Protein AF-A0A183HAK5-F1 (afdb_monomer)

Structure (mmCIF, N/CA/C/O backbone):
data_AF-A0A183HAK5-F1
#
_entry.id   AF-A0A183HAK5-F1
#
loop_
_atom_site.group_PDB
_atom_site.id
_atom_site.type_symbol
_atom_site.label_atom_id
_atom_site.label_alt_id
_atom_site.label_comp_id
_atom_site.label_asym_id
_atom_site.label_entity_id
_atom_site.label_seq_id
_atom_site.pdbx_PDB_ins_code
_atom_site.Cartn_x
_atom_site.Cartn_y
_atom_site.Cartn_z
_atom_site.occupancy
_atom_site.B_iso_or_equiv
_atom_site.auth_seq_id
_atom_site.auth_comp_id
_atom_site.auth_asym_id
_atom_site.auth_atom_id
_atom_site.pdbx_PDB_model_num
ATOM 1 N N . MET A 1 1 ? -38.525 10.829 -13.346 1.00 41.56 1 MET A N 1
ATOM 2 C CA . MET A 1 1 ? -37.338 10.266 -14.030 1.00 41.56 1 MET A CA 1
ATOM 3 C C . MET A 1 1 ? -36.247 9.927 -13.005 1.00 41.56 1 MET A C 1
ATOM 5 O O . MET A 1 1 ? -35.213 10.572 -12.968 1.00 41.56 1 MET A O 1
ATOM 9 N N . LYS A 1 2 ? -36.499 8.939 -12.135 1.00 48.62 2 LYS A N 1
ATOM 10 C CA . LYS A 1 2 ? -35.598 8.452 -11.069 1.00 48.62 2 LYS A CA 1
ATOM 11 C C . LYS A 1 2 ? -35.577 6.924 -11.177 1.00 48.62 2 LYS A C 1
ATOM 13 O O . LYS A 1 2 ? -36.518 6.322 -10.674 1.00 48.62 2 LYS A O 1
ATOM 18 N N . SER A 1 3 ? -34.653 6.300 -11.921 1.00 49.62 3 SER A N 1
ATOM 19 C CA . SER A 1 3 ? -34.511 4.820 -11.865 1.00 49.62 3 SER A CA 1
ATOM 20 C C . SER A 1 3 ? -33.361 4.173 -12.659 1.00 49.62 3 SER A C 1
ATOM 22 O O . SER A 1 3 ? -33.501 3.055 -13.141 1.00 49.62 3 SER A O 1
ATOM 24 N N . ALA A 1 4 ? -32.201 4.815 -12.802 1.00 49.94 4 ALA A N 1
ATOM 25 C CA . ALA A 1 4 ? -31.042 4.106 -13.378 1.00 49.94 4 ALA A CA 1
ATOM 26 C C . ALA A 1 4 ? -29.723 4.403 -12.659 1.00 49.94 4 ALA A C 1
ATOM 28 O O . ALA A 1 4 ? -28.901 3.507 -12.518 1.00 49.94 4 ALA A O 1
ATOM 29 N N . VAL A 1 5 ? -29.562 5.620 -12.132 1.00 52.47 5 VAL A N 1
ATOM 30 C CA . VAL A 1 5 ? -28.365 6.027 -11.378 1.00 52.47 5 VAL A CA 1
ATOM 31 C C . VAL A 1 5 ? -28.302 5.416 -9.967 1.00 52.47 5 VAL A C 1
ATOM 33 O O . VAL A 1 5 ? -27.209 5.223 -9.466 1.00 52.47 5 VAL A O 1
ATOM 36 N N . ASP A 1 6 ? -29.426 5.002 -9.367 1.00 54.31 6 ASP A N 1
ATOM 37 C CA . ASP A 1 6 ? -29.441 4.355 -8.034 1.00 54.31 6 ASP A CA 1
ATOM 38 C C . ASP A 1 6 ? -28.905 2.907 -8.024 1.00 54.31 6 ASP A C 1
ATOM 40 O O . ASP A 1 6 ? -28.697 2.343 -6.955 1.00 54.31 6 ASP A O 1
ATOM 44 N N . LYS A 1 7 ? -28.707 2.262 -9.186 1.00 54.00 7 LYS A N 1
ATOM 45 C CA . LYS A 1 7 ? -28.202 0.873 -9.235 1.00 54.00 7 LYS A CA 1
ATOM 46 C C . LYS A 1 7 ? -26.681 0.764 -9.171 1.00 54.00 7 LYS A C 1
ATOM 48 O O . LYS A 1 7 ? -26.176 -0.322 -8.904 1.00 54.00 7 LYS A O 1
ATOM 53 N N . ILE A 1 8 ? -25.971 1.853 -9.438 1.00 59.66 8 ILE A N 1
ATOM 54 C CA . ILE A 1 8 ? -24.526 1.926 -9.266 1.00 59.66 8 ILE A CA 1
ATOM 55 C C . ILE A 1 8 ? -24.340 2.756 -8.011 1.00 59.66 8 ILE A C 1
ATOM 57 O O . ILE A 1 8 ? -24.608 3.956 -8.032 1.00 59.66 8 ILE A O 1
ATOM 61 N N . ASP A 1 9 ? -23.942 2.117 -6.913 1.00 77.94 9 ASP A N 1
ATOM 62 C CA . ASP A 1 9 ? -23.545 2.864 -5.728 1.00 77.94 9 ASP A CA 1
ATOM 63 C C . ASP A 1 9 ? -22.347 3.731 -6.120 1.00 77.94 9 ASP A C 1
ATOM 65 O O . ASP A 1 9 ? -21.230 3.245 -6.311 1.00 77.94 9 ASP A O 1
ATOM 69 N N . LEU A 1 10 ? -22.610 5.023 -6.328 1.00 79.88 10 LEU A N 1
ATOM 70 C CA . LEU A 1 10 ? -21.609 5.972 -6.792 1.00 79.88 10 LEU A CA 1
ATOM 71 C C . LEU A 1 10 ? -20.430 6.021 -5.813 1.00 79.88 10 LEU A C 1
ATOM 73 O O . LEU A 1 10 ? -19.312 6.280 -6.237 1.00 79.88 10 LEU A O 1
ATOM 77 N N . ASN A 1 11 ? -20.653 5.739 -4.522 1.00 77.00 11 ASN A N 1
ATOM 78 C CA . ASN A 1 11 ? -19.566 5.651 -3.552 1.00 77.00 11 ASN A CA 1
ATOM 79 C C . ASN A 1 11 ? -18.668 4.451 -3.812 1.00 77.00 11 ASN A C 1
ATOM 81 O O . ASN A 1 11 ? -17.452 4.616 -3.788 1.00 77.00 11 ASN A O 1
ATOM 85 N N . GLN A 1 12 ? -19.254 3.285 -4.090 1.00 81.06 12 GLN A N 1
ATOM 86 C CA . GLN A 1 12 ? -18.482 2.087 -4.399 1.00 81.06 12 GLN A CA 1
ATOM 87 C C . GLN A 1 12 ? -17.640 2.301 -5.655 1.00 81.06 12 GLN A C 1
ATOM 89 O O . GLN A 1 12 ? -16.445 2.036 -5.639 1.00 81.06 12 GLN A O 1
ATOM 94 N N . LEU A 1 13 ? -18.230 2.880 -6.705 1.00 83.44 13 LEU A N 1
ATOM 95 C CA . LEU A 1 13 ? -17.497 3.183 -7.933 1.00 83.44 13 LEU A CA 1
ATOM 96 C C . LEU A 1 13 ? -16.339 4.160 -7.685 1.00 83.44 13 LEU A C 1
ATOM 98 O O . LEU A 1 13 ? -15.252 3.966 -8.215 1.00 83.44 13 LEU A O 1
ATOM 102 N N . LEU A 1 14 ? -16.548 5.205 -6.879 1.00 83.81 14 LEU A N 1
ATOM 103 C CA . LEU A 1 14 ? -15.474 6.142 -6.542 1.00 83.81 14 LEU A CA 1
ATOM 104 C C . LEU A 1 14 ? -14.372 5.476 -5.710 1.00 83.81 14 LEU A C 1
ATOM 106 O O . LEU A 1 14 ? -13.206 5.769 -5.940 1.00 83.81 14 LEU A O 1
ATOM 110 N N . SER A 1 15 ? -14.712 4.565 -4.798 1.00 82.25 15 SER A N 1
ATOM 111 C CA . SER A 1 15 ? -13.721 3.785 -4.047 1.00 82.25 15 SER A CA 1
ATOM 112 C C . SER A 1 15 ? -12.950 2.798 -4.928 1.00 82.25 15 SER A C 1
ATOM 114 O O . SER A 1 15 ? -11.747 2.625 -4.739 1.00 82.25 15 SER A O 1
ATOM 116 N N . ASP A 1 16 ? -13.601 2.197 -5.924 1.00 82.75 16 ASP A N 1
ATOM 117 C CA . ASP A 1 16 ? -12.932 1.335 -6.900 1.00 82.75 16 ASP A CA 1
ATOM 118 C C . ASP A 1 16 ? -11.952 2.153 -7.760 1.00 82.75 16 ASP A C 1
ATOM 120 O O . ASP A 1 16 ? -10.820 1.730 -7.986 1.00 82.75 16 ASP A O 1
ATOM 124 N N . VAL A 1 17 ? -12.339 3.356 -8.198 1.00 85.12 17 VAL A N 1
ATOM 125 C CA . VAL A 1 17 ? -11.447 4.248 -8.961 1.00 85.12 17 VAL A CA 1
ATOM 126 C C . VAL A 1 17 ? -10.304 4.777 -8.091 1.00 85.12 17 VAL A C 1
ATOM 128 O O . VAL A 1 17 ? -9.177 4.846 -8.569 1.00 85.12 17 VAL A O 1
ATOM 131 N N . GLU A 1 18 ? -10.549 5.081 -6.814 1.00 85.25 18 GLU A N 1
ATOM 132 C CA . GLU A 1 18 ? -9.511 5.472 -5.847 1.00 85.25 18 GLU A CA 1
ATOM 133 C C . GLU A 1 18 ? -8.446 4.376 -5.694 1.00 85.25 18 GLU A C 1
ATOM 135 O O . GLU A 1 18 ? -7.256 4.673 -5.612 1.00 85.25 18 GLU A O 1
ATOM 140 N N . SER A 1 19 ? -8.836 3.097 -5.762 1.00 83.94 19 SER A N 1
ATOM 141 C CA . SER A 1 19 ? -7.877 1.985 -5.702 1.00 83.94 19 SER A CA 1
ATOM 142 C C . SER A 1 19 ? -6.868 1.978 -6.861 1.00 83.94 19 SER A C 1
ATOM 144 O O . SER A 1 19 ? -5.761 1.462 -6.708 1.00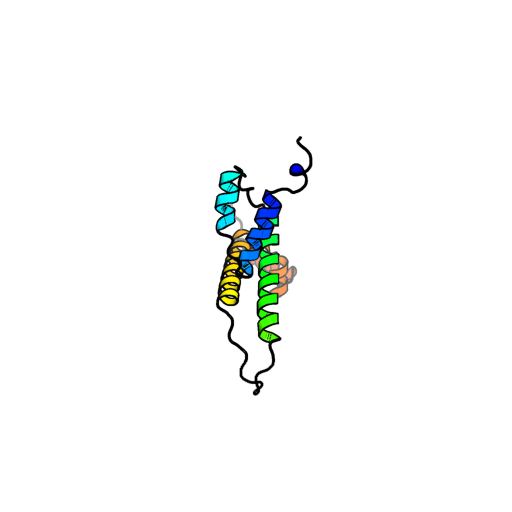 83.94 19 SER A O 1
ATOM 146 N N . LEU A 1 20 ? -7.185 2.619 -7.994 1.00 83.88 20 LEU A N 1
ATOM 147 C CA . LEU A 1 20 ? -6.264 2.755 -9.126 1.00 83.88 20 LEU A CA 1
ATOM 148 C C . LEU A 1 20 ? -5.091 3.708 -8.837 1.00 83.88 20 LEU A C 1
ATOM 150 O O . LEU A 1 20 ? -4.087 3.676 -9.553 1.00 83.88 20 LEU A O 1
ATOM 154 N N . GLU A 1 21 ? -5.148 4.505 -7.765 1.00 84.19 21 GLU A N 1
ATOM 155 C CA . GLU A 1 21 ? -3.983 5.258 -7.282 1.00 84.19 21 GLU A CA 1
ATOM 156 C C . GLU A 1 21 ? -2.805 4.320 -6.971 1.00 84.19 21 GLU A C 1
ATOM 158 O O . GLU A 1 21 ? -1.647 4.671 -7.210 1.00 84.19 21 GLU A O 1
ATOM 163 N N . ASN A 1 22 ? -3.084 3.092 -6.512 1.00 81.12 22 ASN A N 1
ATOM 164 C CA . ASN A 1 22 ? -2.058 2.098 -6.179 1.00 81.12 22 ASN A CA 1
ATOM 165 C C . ASN A 1 22 ? -1.158 1.762 -7.374 1.00 81.12 22 ASN A C 1
ATOM 167 O O . ASN A 1 22 ? 0.038 1.523 -7.206 1.00 81.12 22 ASN A O 1
ATOM 171 N N . ILE A 1 23 ? -1.721 1.779 -8.583 1.00 78.25 23 ILE A N 1
ATOM 172 C CA . ILE A 1 23 ? -1.006 1.507 -9.835 1.00 78.25 23 ILE A CA 1
ATOM 173 C C . ILE A 1 23 ? -0.508 2.790 -10.523 1.00 78.25 23 ILE A C 1
ATOM 175 O O . ILE A 1 23 ? 0.021 2.730 -11.631 1.00 78.25 23 ILE A O 1
ATOM 179 N N . GLY A 1 24 ? -0.635 3.945 -9.858 1.00 72.75 24 GLY A N 1
ATOM 180 C CA . GLY A 1 24 ? -0.117 5.234 -10.317 1.00 72.75 24 GLY A CA 1
ATOM 181 C C . GLY A 1 24 ? -1.083 6.064 -11.164 1.00 72.75 24 GLY A C 1
ATOM 182 O O . GLY A 1 24 ? -0.632 6.979 -11.852 1.00 72.75 24 GLY A O 1
ATOM 183 N N . VAL A 1 25 ? -2.387 5.769 -11.140 1.00 82.56 25 VAL A N 1
ATOM 184 C CA . VAL A 1 25 ? -3.405 6.621 -11.777 1.00 82.56 25 VAL A CA 1
ATOM 185 C C . VAL A 1 25 ? -3.695 7.826 -10.880 1.00 82.56 25 VAL A C 1
ATOM 187 O O . VAL A 1 25 ? -3.894 7.676 -9.679 1.00 82.56 25 VAL A O 1
ATOM 190 N N . ASP A 1 26 ? -3.726 9.029 -11.453 1.00 83.25 26 ASP A N 1
ATOM 191 C CA . ASP A 1 26 ? -4.120 10.235 -10.718 1.00 83.25 26 ASP A CA 1
ATOM 192 C C . ASP A 1 26 ? -5.629 10.219 -10.425 1.00 83.25 26 ASP A C 1
ATOM 194 O O . ASP A 1 26 ? -6.457 10.220 -11.339 1.00 83.25 26 ASP A O 1
ATOM 198 N N . VAL A 1 27 ? -5.975 10.205 -9.139 1.00 84.94 27 VAL A N 1
ATOM 199 C CA . VAL A 1 27 ? -7.355 10.163 -8.633 1.00 84.94 27 VAL A CA 1
ATOM 200 C C . VAL A 1 27 ? -7.760 11.451 -7.912 1.00 84.94 27 VAL A C 1
ATOM 202 O O . VAL A 1 27 ? -8.835 11.508 -7.320 1.00 84.94 27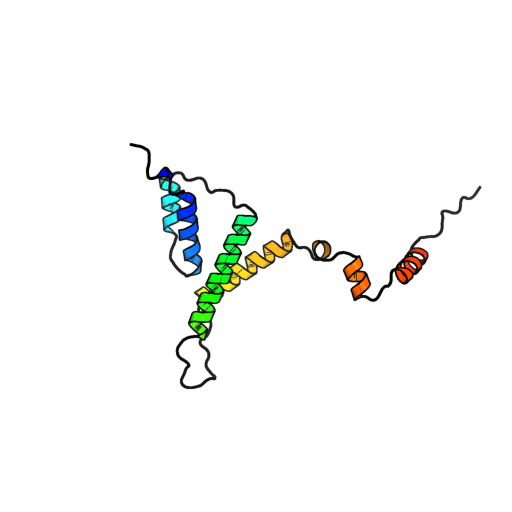 VAL A O 1
ATOM 205 N N . SER A 1 28 ? -6.951 12.514 -7.987 1.00 84.31 28 SER A N 1
ATOM 206 C CA . SER A 1 28 ? -7.207 13.793 -7.300 1.00 84.31 28 SER A CA 1
ATOM 207 C C . SER A 1 28 ? -8.567 14.422 -7.640 1.00 84.31 28 SER A C 1
ATOM 209 O O . SER A 1 28 ? -9.162 15.119 -6.820 1.00 84.31 28 SER A O 1
ATOM 211 N N . PHE A 1 29 ? -9.119 14.117 -8.818 1.00 86.94 29 PHE A N 1
ATOM 212 C CA . PHE A 1 29 ? -10.443 14.575 -9.243 1.00 86.94 29 PHE A CA 1
ATOM 213 C C . PHE A 1 29 ? -11.607 13.964 -8.438 1.00 86.94 29 PHE A C 1
ATOM 215 O O . PHE A 1 29 ? -12.705 14.526 -8.428 1.00 86.94 29 PHE A O 1
ATOM 222 N N . ILE A 1 30 ? -11.404 12.819 -7.772 1.00 85.25 30 ILE A N 1
ATOM 223 C CA . ILE A 1 30 ? -12.451 12.126 -7.002 1.00 85.25 30 ILE A CA 1
ATOM 224 C C . ILE A 1 30 ? -12.938 12.996 -5.842 1.00 85.25 30 ILE A C 1
ATOM 226 O O . ILE A 1 30 ? -14.137 13.010 -5.552 1.00 85.25 30 ILE A O 1
ATOM 230 N N . ASP A 1 31 ? -12.048 13.778 -5.232 1.00 83.94 31 ASP A N 1
ATOM 231 C CA . ASP A 1 31 ? -12.394 14.700 -4.150 1.00 83.94 31 ASP A CA 1
ATOM 232 C C . ASP A 1 31 ? -13.393 15.765 -4.604 1.00 83.94 31 ASP A C 1
ATOM 234 O O . ASP A 1 31 ? -14.344 16.098 -3.888 1.00 83.94 31 ASP A O 1
ATOM 238 N N . ASP A 1 32 ? -13.218 16.280 -5.819 1.00 85.94 32 ASP A N 1
ATOM 239 C CA . ASP A 1 32 ? -14.113 17.279 -6.391 1.00 85.94 32 ASP A CA 1
ATOM 240 C C . ASP A 1 32 ? -15.454 16.659 -6.787 1.00 85.94 32 ASP A C 1
ATOM 242 O O . ASP A 1 32 ? -16.508 17.235 -6.506 1.00 85.94 32 ASP A O 1
ATOM 246 N N . VAL A 1 33 ? -15.446 15.440 -7.335 1.00 83.56 33 VAL A N 1
ATOM 247 C CA . VAL A 1 33 ? -16.676 14.684 -7.614 1.00 83.56 33 VAL A CA 1
ATOM 248 C C . VAL A 1 33 ? -17.448 14.418 -6.317 1.00 83.56 33 VAL A C 1
ATOM 250 O O . VAL A 1 33 ? -18.653 14.675 -6.249 1.00 83.56 33 VAL A O 1
ATOM 253 N N . ARG A 1 34 ? -16.773 13.999 -5.242 1.00 83.06 34 ARG A N 1
ATOM 254 C CA . ARG A 1 34 ? -17.401 13.748 -3.936 1.00 83.06 34 ARG A CA 1
ATOM 255 C C . ARG A 1 34 ? -18.051 15.015 -3.364 1.00 83.06 34 ARG A C 1
ATOM 257 O O . ARG A 1 34 ? -19.172 14.944 -2.850 1.00 83.06 34 ARG A O 1
ATOM 264 N N . LYS A 1 35 ? -17.403 16.179 -3.516 1.00 84.50 35 LYS A N 1
ATOM 265 C CA . LYS A 1 35 ? -17.946 17.493 -3.114 1.00 84.50 35 LYS A CA 1
ATOM 266 C C . LYS A 1 35 ? -19.161 17.906 -3.945 1.00 84.50 35 LYS A C 1
ATOM 268 O O . LYS A 1 35 ? -20.164 18.326 -3.369 1.00 84.50 35 LYS A O 1
ATOM 273 N N . ILE A 1 36 ? -19.096 17.769 -5.272 1.00 84.44 36 ILE A N 1
ATOM 274 C CA . ILE A 1 36 ? -20.188 18.14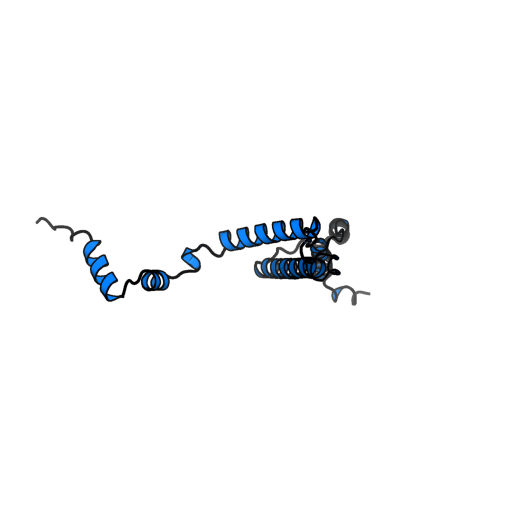3 -6.189 1.00 84.44 36 ILE A CA 1
ATOM 275 C C . ILE A 1 36 ? -21.453 17.328 -5.887 1.00 84.44 36 ILE A C 1
ATOM 277 O O . ILE A 1 36 ? -22.550 17.887 -5.829 1.00 84.44 36 ILE A O 1
ATOM 281 N N . TYR A 1 37 ? -21.302 16.026 -5.634 1.00 78.88 37 TYR A N 1
ATOM 282 C CA . TYR A 1 37 ? -22.422 15.115 -5.380 1.00 78.88 37 TYR A CA 1
ATOM 283 C C . TYR A 1 37 ? -22.813 14.985 -3.896 1.00 78.88 37 TYR A C 1
ATOM 285 O O . TYR A 1 37 ? -23.733 14.233 -3.579 1.00 78.88 37 TYR A O 1
ATOM 293 N N . LYS A 1 38 ? -22.167 15.733 -2.984 1.00 77.94 38 LYS A N 1
ATOM 294 C CA . LYS A 1 38 ? -22.397 15.688 -1.522 1.00 77.94 38 LYS A CA 1
ATOM 295 C C . LYS A 1 38 ? -22.387 14.264 -0.950 1.00 77.94 38 LYS A C 1
ATOM 297 O O . LYS A 1 38 ? -23.191 13.923 -0.081 1.00 77.94 38 LYS A O 1
ATOM 302 N N . LEU A 1 39 ? -21.487 13.427 -1.452 1.00 73.75 39 LEU A N 1
ATOM 303 C CA . LEU A 1 39 ? -21.379 12.042 -1.016 1.00 73.75 39 LEU A CA 1
ATOM 304 C C . LEU A 1 39 ? -20.631 11.994 0.320 1.00 73.75 39 LEU A C 1
ATOM 306 O O . LEU A 1 39 ? -19.481 12.421 0.415 1.00 73.75 39 L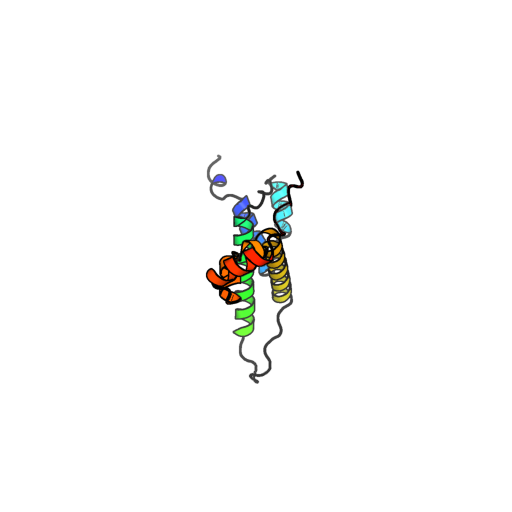EU A O 1
ATOM 310 N N . GLN A 1 40 ? -21.296 11.490 1.360 1.00 63.09 40 GLN A N 1
ATOM 311 C CA . GLN A 1 40 ? -20.680 11.256 2.667 1.00 63.09 40 GLN A CA 1
ATOM 312 C C . GLN A 1 40 ? -19.567 10.212 2.519 1.00 63.09 40 GLN A C 1
ATOM 314 O O . GLN A 1 40 ? -19.757 9.186 1.866 1.00 63.09 40 GLN A O 1
ATOM 319 N N . THR A 1 41 ? -18.402 10.465 3.113 1.00 61.38 41 THR A N 1
ATOM 320 C CA . THR A 1 41 ? -17.351 9.452 3.251 1.00 61.38 41 THR A CA 1
ATOM 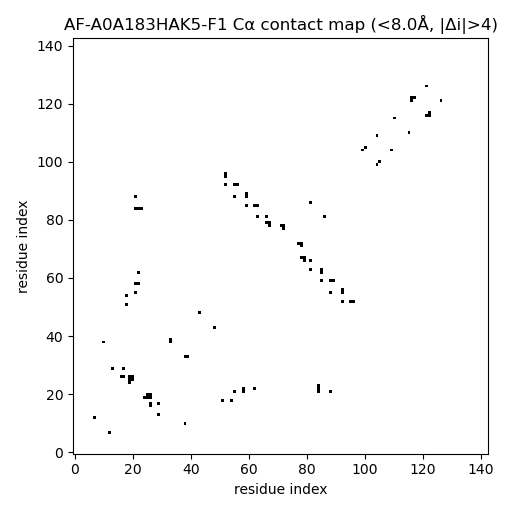321 C C . THR A 1 41 ? -17.873 8.354 4.167 1.00 61.38 41 THR A C 1
ATOM 323 O O . THR A 1 41 ? -18.082 8.592 5.359 1.00 61.38 41 THR A O 1
ATOM 326 N N . VAL A 1 42 ? -18.138 7.175 3.605 1.00 63.34 42 VAL A N 1
ATOM 327 C CA . VAL A 1 42 ? -18.555 6.004 4.380 1.00 63.34 42 VAL A CA 1
ATOM 328 C C . VAL A 1 42 ? -17.418 5.659 5.347 1.00 63.34 42 VAL A C 1
ATOM 330 O O . VAL A 1 42 ? -16.279 5.531 4.893 1.00 63.34 42 VAL A O 1
ATOM 333 N N . PRO A 1 43 ? -17.675 5.565 6.665 1.00 62.62 43 PRO A N 1
ATOM 334 C CA . PRO A 1 43 ? -16.650 5.150 7.610 1.00 62.62 43 PRO A CA 1
ATOM 335 C C . PRO A 1 43 ? -16.188 3.738 7.244 1.00 62.62 43 PRO A C 1
ATOM 337 O O . PRO A 1 43 ? -17.005 2.821 7.169 1.00 62.62 43 PRO A O 1
ATOM 340 N N . GLU A 1 44 ? -14.890 3.581 6.990 1.00 68.25 44 GLU A N 1
ATOM 341 C CA . GLU A 1 44 ? -14.303 2.292 6.626 1.00 68.25 44 GLU A CA 1
ATOM 342 C C . GLU A 1 44 ? -14.489 1.296 7.771 1.00 68.25 44 GLU A C 1
ATOM 344 O O . GLU A 1 44 ? -14.073 1.541 8.908 1.00 68.25 44 GLU A O 1
ATOM 349 N N . THR A 1 45 ? -15.111 0.156 7.481 1.00 81.50 45 THR A N 1
ATOM 350 C CA . THR A 1 45 ? -15.137 -0.949 8.435 1.00 81.50 45 THR A CA 1
ATOM 351 C C . THR A 1 45 ? -13.769 -1.636 8.471 1.00 81.50 45 THR A C 1
ATOM 353 O O . THR A 1 45 ? -12.966 -1.526 7.545 1.00 81.50 45 THR A O 1
ATOM 356 N N . CYS A 1 46 ? -13.490 -2.402 9.531 1.00 80.19 46 CYS A N 1
ATOM 357 C CA . CYS A 1 46 ? -12.261 -3.205 9.605 1.00 80.19 46 CYS A CA 1
ATOM 358 C C . CYS A 1 46 ? -12.115 -4.139 8.386 1.00 80.19 46 CYS A C 1
ATOM 360 O O . CYS A 1 46 ? -11.023 -4.278 7.837 1.00 80.19 46 CYS A O 1
ATOM 362 N N . GLN A 1 47 ? -13.227 -4.714 7.912 1.00 83.31 47 GLN A N 1
ATOM 363 C CA . GLN A 1 47 ? -13.234 -5.568 6.727 1.00 83.31 47 GLN A CA 1
ATOM 364 C C . GLN A 1 47 ? -12.879 -4.793 5.452 1.00 83.31 47 GLN A C 1
ATOM 366 O O . GLN A 1 47 ? -12.139 -5.313 4.620 1.00 83.31 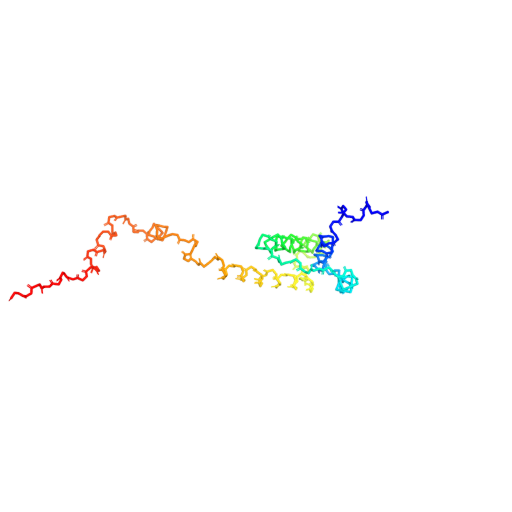47 GLN A O 1
ATOM 371 N N . ASP A 1 48 ? -13.342 -3.551 5.311 1.00 81.94 48 ASP A N 1
ATOM 372 C CA . ASP A 1 48 ? -13.006 -2.709 4.158 1.00 81.94 48 ASP A CA 1
ATOM 373 C C . ASP A 1 48 ? -11.517 -2.378 4.140 1.00 81.94 48 ASP A C 1
ATOM 375 O O . ASP A 1 48 ? -10.866 -2.488 3.102 1.00 81.94 48 ASP A O 1
ATOM 379 N N . THR A 1 49 ? -10.943 -2.068 5.302 1.00 83.38 49 THR A N 1
ATOM 380 C CA . THR A 1 49 ? -9.501 -1.842 5.443 1.00 83.38 49 THR A CA 1
ATOM 381 C C . THR A 1 49 ? -8.697 -3.091 5.079 1.00 83.38 49 THR A C 1
ATOM 383 O O . THR A 1 49 ? -7.684 -2.988 4.387 1.00 83.38 49 THR A O 1
ATOM 386 N N . LEU A 1 50 ? -9.139 -4.282 5.501 1.00 86.38 50 LEU A N 1
ATOM 387 C CA . LEU A 1 50 ? -8.499 -5.548 5.125 1.00 86.38 50 LEU A CA 1
ATOM 388 C C . LEU A 1 50 ? -8.598 -5.813 3.618 1.00 86.38 50 LEU A C 1
ATOM 390 O O . LEU A 1 50 ? -7.597 -6.175 3.000 1.00 86.38 50 LEU A O 1
ATOM 394 N N . ASN A 1 51 ? -9.766 -5.580 3.017 1.00 87.69 51 ASN A N 1
ATOM 395 C CA . ASN A 1 51 ? -9.972 -5.725 1.577 1.00 87.69 51 ASN A CA 1
ATOM 396 C C . ASN A 1 51 ? -9.060 -4.769 0.794 1.00 87.69 51 ASN A C 1
ATOM 398 O O . ASN A 1 51 ? -8.374 -5.203 -0.131 1.00 87.69 51 ASN A O 1
ATOM 402 N N . LYS A 1 52 ? -8.971 -3.497 1.209 1.00 86.00 52 LYS A N 1
ATOM 403 C CA . LYS A 1 52 ? -8.059 -2.506 0.617 1.00 86.00 52 LYS A CA 1
ATOM 404 C C . LYS A 1 52 ? -6.599 -2.945 0.723 1.00 86.00 52 LYS A C 1
ATOM 406 O O . LYS A 1 52 ? -5.871 -2.868 -0.264 1.00 86.00 52 LYS A O 1
ATOM 411 N N . THR A 1 53 ? -6.170 -3.462 1.876 1.00 87.81 53 THR A N 1
ATOM 412 C CA . THR A 1 53 ? -4.815 -4.021 2.029 1.00 87.81 53 THR A CA 1
ATOM 413 C C . THR A 1 53 ? -4.584 -5.226 1.116 1.00 87.81 53 THR A C 1
ATOM 415 O O . THR A 1 53 ? -3.522 -5.321 0.505 1.00 87.81 53 THR A O 1
ATOM 418 N N . GLY A 1 54 ? -5.573 -6.107 0.947 1.00 89.31 54 GLY A N 1
ATOM 419 C CA . GLY A 1 54 ? -5.493 -7.236 0.016 1.00 89.31 54 GLY A CA 1
ATOM 420 C C . GLY A 1 54 ? -5.335 -6.809 -1.449 1.00 89.31 54 GLY A C 1
ATOM 421 O O . GLY A 1 54 ? -4.527 -7.390 -2.179 1.00 89.31 54 GLY A O 1
ATOM 422 N N . VAL A 1 55 ? -6.050 -5.757 -1.862 1.00 89.69 55 VAL A N 1
ATOM 423 C CA . VAL A 1 55 ? -5.904 -5.150 -3.196 1.00 89.69 55 VAL A CA 1
ATOM 424 C C . VAL A 1 55 ? -4.506 -4.552 -3.361 1.00 89.69 55 VAL A C 1
ATOM 426 O O . VAL A 1 55 ? -3.806 -4.926 -4.295 1.00 89.69 55 VAL A O 1
ATOM 429 N N . MET A 1 56 ? -4.031 -3.748 -2.401 1.00 88.81 56 MET A N 1
ATOM 430 C CA . MET A 1 56 ? -2.679 -3.170 -2.447 1.00 88.81 56 MET A CA 1
ATOM 431 C C . MET A 1 56 ? -1.572 -4.237 -2.556 1.00 88.81 56 MET A C 1
ATOM 433 O O . MET A 1 56 ? -0.596 -4.041 -3.278 1.00 88.81 56 MET A O 1
ATOM 437 N N . ILE A 1 57 ? -1.709 -5.377 -1.866 1.00 92.12 57 ILE A N 1
ATOM 438 C CA . ILE A 1 57 ? -0.762 -6.503 -1.968 1.00 92.12 57 ILE A CA 1
ATOM 439 C C . ILE A 1 57 ? -0.805 -7.130 -3.366 1.00 92.12 57 ILE A C 1
ATOM 441 O O . ILE A 1 57 ? 0.243 -7.435 -3.939 1.00 92.12 57 ILE A O 1
ATOM 445 N N . SER A 1 58 ? -2.004 -7.319 -3.917 1.00 90.88 58 SER A N 1
ATOM 446 C CA . SER A 1 58 ? -2.190 -7.887 -5.256 1.00 90.88 58 SER A CA 1
ATOM 447 C C . SER A 1 58 ? -1.587 -6.982 -6.334 1.00 90.88 58 SER A C 1
ATOM 449 O O . SER A 1 58 ? -0.876 -7.463 -7.218 1.00 90.88 58 SER A O 1
ATOM 451 N N . ASP A 1 59 ? -1.789 -5.671 -6.209 1.00 90.06 59 ASP A N 1
ATOM 452 C CA . ASP A 1 59 ? -1.220 -4.660 -7.101 1.00 90.06 59 ASP A CA 1
ATOM 453 C C . ASP A 1 59 ? 0.310 -4.610 -6.991 1.00 90.06 59 ASP A C 1
ATOM 455 O O . ASP A 1 59 ? 1.013 -4.567 -8.003 1.00 90.06 59 ASP A O 1
ATOM 459 N N . LEU A 1 60 ? 0.854 -4.702 -5.772 1.00 89.44 60 LEU A N 1
ATOM 460 C CA . LEU A 1 60 ? 2.299 -4.769 -5.554 1.00 89.44 60 LEU A CA 1
ATOM 461 C C . LEU A 1 60 ? 2.910 -6.013 -6.212 1.00 89.44 60 LEU A C 1
ATOM 463 O O . LEU A 1 60 ? 3.942 -5.916 -6.880 1.00 89.44 60 LEU A O 1
ATOM 467 N N . ALA A 1 61 ? 2.255 -7.168 -6.074 1.00 90.00 61 ALA A N 1
ATOM 468 C CA . ALA A 1 61 ? 2.677 -8.404 -6.723 1.00 90.00 61 ALA A CA 1
ATOM 469 C C . ALA A 1 61 ? 2.619 -8.292 -8.255 1.00 90.00 61 ALA A C 1
ATOM 471 O O . ALA A 1 61 ? 3.503 -8.804 -8.944 1.00 90.00 61 ALA A O 1
ATOM 472 N N . LEU A 1 62 ? 1.620 -7.590 -8.802 1.00 90.38 62 LEU A N 1
ATOM 473 C CA . LEU A 1 62 ? 1.522 -7.315 -10.234 1.00 90.38 62 LEU A CA 1
ATOM 474 C C . LEU A 1 62 ? 2.683 -6.434 -10.721 1.00 90.38 62 LEU A C 1
ATOM 476 O O . LEU A 1 62 ? 3.321 -6.776 -11.718 1.00 90.38 62 LEU A O 1
ATOM 480 N N . LEU A 1 63 ? 3.000 -5.341 -10.015 1.00 88.12 63 LEU A N 1
ATOM 481 C CA . LEU A 1 63 ? 4.130 -4.462 -10.349 1.00 88.12 63 LEU A CA 1
ATOM 482 C C . LEU A 1 63 ? 5.463 -5.221 -10.309 1.00 88.12 63 LEU A C 1
ATOM 484 O O . LEU A 1 63 ? 6.245 -5.157 -11.261 1.00 88.12 63 LEU A O 1
ATOM 488 N N . GLN A 1 64 ? 5.680 -6.012 -9.257 1.00 89.62 64 GLN A N 1
ATOM 489 C CA . GLN A 1 64 ? 6.854 -6.874 -9.118 1.00 89.62 64 GLN A CA 1
ATOM 490 C C . GLN A 1 64 ? 6.937 -7.901 -10.244 1.00 89.62 64 GLN A C 1
ATOM 492 O O . GLN A 1 64 ? 7.992 -8.058 -10.855 1.00 89.62 64 GLN A O 1
ATOM 497 N N . LYS A 1 65 ? 5.828 -8.572 -10.567 1.00 88.75 65 LYS A N 1
ATOM 498 C CA . LYS A 1 65 ? 5.768 -9.546 -11.658 1.00 88.75 65 LYS A CA 1
ATOM 499 C C . LYS A 1 65 ? 6.083 -8.898 -12.998 1.00 88.75 65 LYS A C 1
ATOM 501 O O . LYS A 1 65 ? 6.862 -9.469 -13.752 1.00 88.75 65 LYS A O 1
ATOM 506 N N . ASN A 1 66 ? 5.519 -7.731 -13.298 1.00 86.69 66 ASN A N 1
ATOM 507 C CA . ASN A 1 66 ? 5.771 -7.020 -14.552 1.00 86.69 66 ASN A CA 1
ATOM 508 C C . ASN A 1 66 ? 7.250 -6.639 -14.690 1.00 86.69 66 ASN A C 1
ATOM 510 O O . ASN A 1 66 ? 7.835 -6.821 -15.755 1.00 86.69 66 ASN A O 1
ATOM 514 N N . ARG A 1 67 ? 7.874 -6.183 -13.597 1.00 85.88 67 ARG A N 1
ATOM 515 C CA . ARG A 1 67 ? 9.312 -5.896 -13.547 1.00 85.88 67 ARG A CA 1
ATOM 516 C C . ARG A 1 67 ? 10.154 -7.158 -13.740 1.00 85.88 67 ARG A C 1
ATOM 518 O O . ARG A 1 67 ? 11.050 -7.176 -14.578 1.00 85.88 67 ARG A O 1
ATOM 525 N N . LEU A 1 68 ? 9.853 -8.215 -12.991 1.00 84.50 68 LEU A N 1
ATOM 526 C CA . LEU A 1 68 ? 10.591 -9.482 -13.000 1.00 84.50 68 LEU A CA 1
ATOM 527 C C . LEU A 1 68 ? 10.415 -10.287 -14.291 1.00 84.50 68 LEU A C 1
ATOM 529 O O . LEU A 1 68 ? 11.308 -11.035 -14.668 1.00 84.50 68 LEU A O 1
ATOM 533 N N . SER A 1 69 ? 9.270 -10.137 -14.954 1.00 83.81 69 SER A N 1
ATOM 534 C CA . SER A 1 69 ? 8.938 -10.816 -16.213 1.00 83.81 69 SER A CA 1
ATOM 535 C C . SER A 1 69 ? 9.299 -9.979 -17.442 1.00 83.81 69 SER A C 1
ATOM 537 O O . SER A 1 69 ? 8.996 -10.387 -18.564 1.00 83.81 69 SER A O 1
ATOM 539 N N . SER A 1 70 ? 9.898 -8.798 -17.250 1.00 72.88 70 SER A N 1
ATOM 540 C CA . SER A 1 70 ? 10.408 -7.992 -18.358 1.00 72.88 70 SER A CA 1
ATOM 541 C C . SER A 1 70 ? 11.550 -8.727 -19.070 1.00 72.88 70 SER A C 1
ATOM 543 O O . SER A 1 70 ? 12.182 -9.614 -18.494 1.00 72.88 70 SER A O 1
ATOM 545 N N . VAL A 1 71 ? 11.756 -8.417 -20.356 1.00 66.19 71 VAL A N 1
ATOM 546 C CA . VAL A 1 71 ? 12.706 -9.138 -21.219 1.00 66.19 71 VAL A CA 1
ATOM 547 C C . VAL A 1 71 ? 14.066 -9.229 -20.516 1.00 66.19 71 VAL A C 1
ATOM 549 O O . VAL A 1 71 ? 14.601 -8.183 -20.141 1.00 66.19 71 VAL A O 1
ATOM 552 N N . PRO A 1 72 ? 14.621 -10.444 -20.324 1.00 61.75 72 PRO A N 1
ATOM 553 C CA . PRO A 1 72 ? 15.875 -10.615 -19.610 1.00 61.75 72 PRO A CA 1
ATOM 554 C C . PRO A 1 72 ? 16.973 -9.767 -20.264 1.00 61.75 72 PRO A C 1
ATOM 556 O O . PRO A 1 72 ? 17.141 -9.846 -21.487 1.00 61.75 72 PRO A O 1
ATOM 559 N N . PRO A 1 73 ? 17.724 -8.964 -19.492 1.00 63.25 73 PRO A N 1
ATOM 560 C CA . PRO A 1 73 ? 18.903 -8.303 -20.018 1.00 63.25 73 PRO A CA 1
ATOM 561 C C . PRO A 1 73 ? 19.895 -9.346 -20.536 1.00 63.25 73 PRO A C 1
ATOM 563 O O . PRO A 1 73 ? 19.917 -10.494 -20.087 1.00 63.25 73 PRO A O 1
ATOM 566 N N . THR A 1 74 ? 20.739 -8.940 -21.486 1.00 65.12 74 THR A N 1
ATOM 567 C CA . THR A 1 74 ? 21.735 -9.794 -22.159 1.00 65.12 74 THR A CA 1
ATOM 568 C C . THR A 1 74 ? 22.648 -10.542 -21.173 1.00 65.12 74 THR A C 1
ATOM 570 O O . THR A 1 74 ? 23.246 -11.557 -21.528 1.00 65.12 74 THR A O 1
ATOM 573 N N . THR A 1 75 ? 22.732 -10.072 -19.925 1.00 64.88 75 THR A N 1
ATOM 574 C CA . THR A 1 75 ? 23.351 -10.751 -18.787 1.00 64.88 75 THR A CA 1
ATOM 575 C C . THR A 1 75 ? 22.303 -11.027 -17.694 1.00 64.88 75 THR A C 1
ATOM 577 O O . THR A 1 75 ? 21.610 -10.129 -17.224 1.00 64.88 75 THR A O 1
ATOM 580 N N . LEU A 1 76 ? 22.216 -12.283 -17.232 1.00 61.00 76 LEU A N 1
ATOM 581 C CA . LEU A 1 76 ? 21.333 -12.752 -16.140 1.00 61.00 76 LEU A CA 1
ATOM 582 C C . LEU A 1 76 ? 21.569 -12.061 -14.777 1.00 61.00 76 LEU A C 1
ATOM 584 O O . LEU A 1 76 ? 20.894 -12.373 -13.800 1.00 61.00 76 LEU A O 1
ATOM 588 N N . THR A 1 77 ? 22.547 -11.162 -14.691 1.00 66.06 77 THR A N 1
ATOM 589 C CA . THR A 1 77 ? 22.998 -10.497 -13.464 1.00 66.06 77 THR A CA 1
ATOM 590 C C . THR A 1 77 ? 22.364 -9.131 -13.211 1.00 66.06 77 THR A C 1
ATOM 592 O O . THR A 1 77 ? 22.462 -8.646 -12.089 1.00 66.06 77 THR A O 1
ATOM 595 N N . GLU A 1 78 ? 21.712 -8.502 -14.194 1.00 63.88 78 GLU A N 1
ATOM 596 C CA . GLU A 1 78 ? 21.174 -7.140 -14.035 1.00 63.88 78 GLU A CA 1
ATOM 597 C C . GLU A 1 78 ? 19.645 -7.125 -13.953 1.00 63.88 78 GLU A C 1
ATOM 599 O O . GLU A 1 78 ? 18.946 -6.770 -14.896 1.00 63.88 78 GLU A O 1
ATOM 604 N N . GLN A 1 79 ? 19.088 -7.507 -12.803 1.00 69.12 79 GLN A N 1
ATOM 605 C CA . GLN A 1 79 ? 17.654 -7.331 -12.577 1.00 69.12 79 GLN A CA 1
ATOM 606 C C . GLN A 1 79 ? 17.301 -5.829 -12.532 1.00 69.12 79 GLN A C 1
ATOM 608 O O . GLN A 1 79 ? 17.958 -5.080 -11.802 1.00 69.12 79 GLN A O 1
ATOM 613 N N . PRO A 1 80 ? 16.237 -5.376 -13.224 1.00 76.31 80 PRO A N 1
ATOM 614 C CA . PRO A 1 80 ? 15.798 -3.989 -13.140 1.00 76.31 80 PRO A CA 1
ATOM 615 C C . PRO A 1 80 ? 15.467 -3.596 -11.689 1.00 76.31 80 PRO A C 1
ATOM 617 O O . PRO A 1 80 ? 14.765 -4.352 -10.998 1.00 76.31 80 PRO A O 1
ATOM 620 N N . PRO A 1 81 ? 15.930 -2.430 -11.202 1.00 82.69 81 PRO A N 1
ATOM 621 C CA . PRO A 1 81 ? 15.600 -1.960 -9.861 1.00 82.69 81 PRO A CA 1
ATOM 622 C C . PRO A 1 81 ? 14.092 -1.672 -9.725 1.00 82.69 81 PRO A C 1
ATOM 624 O O . PRO A 1 81 ? 13.424 -1.424 -10.733 1.00 82.69 81 PRO A O 1
ATOM 627 N N . PRO A 1 82 ? 13.530 -1.717 -8.502 1.00 84.19 82 PRO A N 1
ATOM 628 C CA . PRO A 1 82 ? 12.129 -1.374 -8.262 1.00 84.19 82 PRO A CA 1
ATOM 629 C C . PRO A 1 82 ? 11.806 0.041 -8.749 1.00 84.19 82 PRO A C 1
ATOM 631 O O . PRO A 1 82 ? 12.589 0.969 -8.542 1.00 84.19 82 PRO A O 1
ATOM 634 N N . GLY A 1 83 ? 10.641 0.218 -9.371 1.00 84.50 83 GLY A N 1
ATOM 635 C CA . GLY A 1 83 ? 10.159 1.550 -9.741 1.00 84.50 83 GLY A CA 1
ATOM 636 C C . GLY A 1 83 ? 9.714 2.360 -8.517 1.00 84.50 83 GLY A C 1
ATOM 637 O O . GLY A 1 83 ? 9.350 1.794 -7.487 1.00 84.50 83 GLY A O 1
ATOM 638 N N . ASN A 1 84 ? 9.655 3.691 -8.639 1.00 86.25 84 ASN A N 1
ATOM 639 C CA . ASN A 1 84 ? 9.192 4.567 -7.550 1.00 86.25 84 ASN A CA 1
ATOM 640 C C . ASN A 1 84 ? 7.770 4.219 -7.074 1.00 86.25 84 ASN A C 1
ATOM 642 O O . ASN A 1 84 ? 7.489 4.264 -5.880 1.00 86.25 84 ASN A O 1
ATOM 646 N N . HIS A 1 85 ? 6.878 3.832 -7.991 1.00 84.44 85 HIS A N 1
ATOM 647 C CA . HIS A 1 85 ? 5.508 3.427 -7.655 1.00 84.44 85 HIS A CA 1
ATOM 648 C C . HIS A 1 85 ? 5.464 2.112 -6.867 1.00 84.44 85 HIS A C 1
ATOM 650 O O . HIS A 1 85 ? 4.754 2.028 -5.870 1.00 84.44 85 HIS A O 1
ATOM 656 N N . GLU A 1 86 ? 6.280 1.127 -7.253 1.00 88.12 86 GLU A N 1
ATOM 657 C CA . GLU A 1 86 ? 6.424 -0.141 -6.526 1.00 88.12 86 GLU A CA 1
ATOM 658 C C . GLU A 1 86 ? 6.953 0.103 -5.107 1.00 88.12 86 GLU A C 1
ATOM 660 O O . GLU A 1 86 ? 6.408 -0.431 -4.144 1.00 88.12 86 GLU A O 1
ATOM 665 N N . LEU A 1 87 ? 7.966 0.965 -4.965 1.00 90.06 87 LEU A N 1
ATOM 666 C CA . LEU A 1 87 ? 8.544 1.320 -3.670 1.00 90.06 87 LEU A CA 1
ATOM 667 C C . LEU A 1 87 ? 7.530 2.046 -2.770 1.00 90.06 87 LEU A C 1
ATOM 669 O O . LEU A 1 87 ? 7.388 1.718 -1.593 1.00 90.06 87 LEU A O 1
ATOM 673 N N . ASN A 1 88 ? 6.800 3.016 -3.322 1.00 89.12 88 ASN A N 1
ATOM 674 C CA . ASN A 1 88 ? 5.783 3.764 -2.586 1.00 89.12 88 ASN A CA 1
ATOM 675 C C . ASN A 1 88 ? 4.633 2.858 -2.132 1.00 89.12 88 ASN A C 1
ATOM 677 O O . ASN A 1 88 ? 4.218 2.939 -0.975 1.00 89.12 88 ASN A O 1
ATOM 681 N N . LEU A 1 89 ? 4.148 1.974 -3.010 1.00 89.19 89 LEU A N 1
ATOM 682 C CA . LEU A 1 89 ? 3.103 1.016 -2.664 1.00 89.19 89 LEU A CA 1
ATOM 683 C C . LEU A 1 89 ? 3.595 0.011 -1.612 1.00 89.19 89 LEU A C 1
ATOM 685 O O . LEU A 1 89 ? 2.877 -0.253 -0.652 1.00 89.19 89 LEU A O 1
ATOM 689 N N . ALA A 1 90 ? 4.836 -0.475 -1.720 1.00 90.94 90 ALA A N 1
ATOM 690 C CA . ALA A 1 90 ? 5.442 -1.351 -0.717 1.00 90.94 90 ALA A CA 1
ATOM 691 C C . ALA A 1 90 ? 5.511 -0.687 0.668 1.00 90.94 90 ALA A C 1
ATOM 693 O O . ALA A 1 90 ? 5.113 -1.296 1.661 1.00 90.94 90 ALA A O 1
ATOM 694 N N . ASN A 1 91 ? 5.933 0.579 0.734 1.00 90.75 91 ASN A N 1
ATOM 695 C CA . ASN A 1 91 ? 5.963 1.344 1.983 1.00 90.75 91 ASN A CA 1
ATOM 696 C C . ASN A 1 91 ? 4.553 1.556 2.562 1.00 90.75 91 ASN A C 1
ATOM 698 O O . ASN A 1 91 ? 4.353 1.386 3.767 1.00 90.75 91 ASN A O 1
ATOM 702 N N . LYS A 1 92 ? 3.559 1.880 1.717 1.00 89.19 92 LYS A N 1
ATOM 703 C CA . LYS A 1 92 ? 2.150 2.010 2.135 1.00 89.19 92 LYS A CA 1
ATOM 704 C C . LYS A 1 92 ? 1.616 0.687 2.708 1.00 89.19 92 LYS A C 1
ATOM 706 O O . LYS A 1 92 ? 1.030 0.690 3.790 1.00 89.19 92 LYS A O 1
ATOM 711 N N . VAL A 1 93 ? 1.855 -0.439 2.028 1.00 91.50 93 VAL A N 1
ATOM 712 C CA . VAL A 1 93 ? 1.454 -1.783 2.486 1.00 91.50 93 VAL A CA 1
ATOM 713 C C . VAL A 1 93 ? 2.125 -2.134 3.811 1.00 91.50 93 VAL A C 1
ATOM 715 O O . VAL A 1 93 ? 1.447 -2.574 4.737 1.00 91.50 93 VAL A O 1
ATOM 718 N N . GLN A 1 94 ? 3.432 -1.894 3.935 1.00 91.69 94 GLN A N 1
ATOM 719 C CA . GLN A 1 94 ? 4.170 -2.145 5.171 1.00 91.69 94 GLN A CA 1
ATOM 720 C C . GLN A 1 94 ? 3.587 -1.350 6.344 1.00 91.69 94 GLN A C 1
ATOM 722 O O . GLN A 1 94 ? 3.354 -1.927 7.405 1.00 91.69 94 GLN A O 1
ATOM 727 N N . GLY A 1 95 ? 3.326 -0.052 6.157 1.00 89.19 95 GLY A N 1
ATOM 728 C CA . GLY A 1 95 ? 2.722 0.792 7.191 1.00 89.19 95 GLY A CA 1
ATOM 729 C C . GLY A 1 95 ? 1.347 0.278 7.619 1.00 89.19 95 GLY A C 1
ATOM 730 O O . GLY A 1 95 ? 1.100 0.074 8.804 1.00 89.19 95 GLY A O 1
ATOM 731 N N . LYS A 1 96 ? 0.481 -0.045 6.651 1.00 87.94 96 LYS A N 1
ATOM 732 C CA . LYS A 1 96 ? -0.866 -0.569 6.925 1.00 87.94 96 LYS A CA 1
ATOM 733 C C . LYS A 1 96 ? -0.838 -1.905 7.667 1.00 87.94 96 LYS A C 1
ATOM 735 O O . LYS A 1 96 ? -1.603 -2.084 8.610 1.00 87.94 96 LYS A O 1
ATOM 740 N N . LEU A 1 97 ? 0.040 -2.828 7.276 1.00 88.31 97 LEU A N 1
ATOM 741 C CA . LEU A 1 97 ? 0.193 -4.113 7.964 1.00 88.31 97 LEU A CA 1
ATOM 742 C C . LEU A 1 97 ? 0.750 -3.934 9.376 1.00 88.31 97 LEU A C 1
ATOM 744 O O . LEU A 1 97 ? 0.278 -4.585 10.306 1.00 88.31 97 LEU A O 1
ATOM 748 N N . HIS A 1 98 ? 1.720 -3.036 9.550 1.00 88.62 98 HIS A N 1
ATOM 749 C CA . HIS A 1 98 ? 2.260 -2.711 10.865 1.00 88.62 98 HIS A CA 1
ATOM 750 C C . HIS A 1 98 ? 1.163 -2.196 11.803 1.00 88.62 98 HIS A C 1
ATOM 752 O O . HIS A 1 98 ? 1.004 -2.728 12.902 1.00 88.62 98 HIS A O 1
ATOM 758 N N . ASP A 1 99 ? 0.361 -1.235 11.343 1.00 86.69 99 ASP A N 1
ATOM 759 C CA . ASP A 1 99 ? -0.744 -0.670 12.119 1.00 86.69 99 ASP A CA 1
ATOM 760 C C . ASP A 1 99 ? -1.797 -1.732 12.465 1.00 86.69 99 ASP A C 1
ATOM 762 O O . ASP A 1 99 ? -2.250 -1.809 13.608 1.00 86.69 99 ASP A O 1
ATOM 766 N N . GLN A 1 100 ? -2.154 -2.593 11.506 1.00 82.81 100 GLN A N 1
ATOM 767 C CA . GLN A 1 100 ? -3.110 -3.684 11.719 1.00 82.81 100 GLN A CA 1
ATOM 768 C C . GLN A 1 100 ? -2.617 -4.682 12.774 1.00 82.81 100 GLN A C 1
ATOM 770 O O . GLN A 1 100 ? -3.367 -5.037 13.687 1.00 82.81 100 GLN A O 1
ATOM 775 N N . ILE A 1 101 ? -1.354 -5.107 12.687 1.00 83.38 101 ILE A N 1
ATOM 776 C CA . ILE A 1 101 ? -0.760 -6.046 13.645 1.00 83.38 101 ILE A CA 1
ATOM 777 C C . ILE A 1 101 ? -0.658 -5.397 15.029 1.00 83.38 101 ILE A C 1
ATOM 779 O O . ILE A 1 101 ? -1.046 -6.005 16.026 1.00 83.38 101 ILE A O 1
ATOM 783 N N . ALA A 1 102 ? -0.197 -4.148 15.106 1.00 83.62 102 ALA A N 1
ATOM 784 C CA . ALA A 1 102 ? -0.045 -3.433 16.369 1.00 83.62 102 ALA A CA 1
ATOM 785 C C . ALA A 1 102 ? -1.385 -3.219 17.096 1.00 83.62 102 ALA A C 1
ATOM 787 O O . ALA A 1 102 ? -1.448 -3.323 18.326 1.00 83.62 102 ALA A O 1
ATOM 788 N N . GLN A 1 103 ? -2.453 -2.926 16.348 1.00 81.25 103 GLN A N 1
ATOM 789 C CA . GLN A 1 103 ? -3.773 -2.633 16.909 1.00 81.25 103 GLN A CA 1
ATOM 790 C C . GLN A 1 103 ? -4.565 -3.894 17.263 1.00 81.25 103 GLN A C 1
ATOM 792 O O . GLN A 1 103 ? -5.163 -3.946 18.338 1.00 81.25 103 GLN A O 1
ATOM 797 N N . TYR A 1 104 ? -4.565 -4.907 16.392 1.00 75.31 104 TYR A N 1
ATOM 798 C CA . TYR A 1 104 ? -5.497 -6.038 16.494 1.00 75.31 104 TYR A CA 1
ATOM 799 C C . TYR A 1 104 ? -4.826 -7.380 16.794 1.00 75.31 104 TYR A C 1
ATOM 801 O O . TYR A 1 104 ? -5.507 -8.318 17.202 1.00 75.31 104 TYR A O 1
ATOM 809 N N . ALA A 1 105 ? -3.505 -7.487 16.634 1.00 71.81 105 ALA A N 1
ATOM 810 C CA . ALA A 1 105 ? -2.778 -8.749 16.730 1.00 71.81 105 ALA A CA 1
ATOM 811 C C . ALA A 1 105 ? -1.527 -8.608 17.615 1.00 71.81 105 ALA A C 1
ATOM 813 O O . ALA A 1 105 ? -0.406 -8.938 17.224 1.00 71.81 105 ALA A O 1
ATOM 814 N N . LYS A 1 106 ? -1.707 -8.115 18.849 1.00 76.88 106 LYS A N 1
ATOM 815 C CA . LYS A 1 106 ? -0.621 -8.147 19.840 1.00 76.88 106 LYS A CA 1
ATOM 816 C C . LYS A 1 106 ? -0.181 -9.603 20.049 1.00 76.88 106 LYS A C 1
ATOM 818 O O . LYS A 1 106 ? -1.047 -10.474 20.115 1.00 76.88 106 LYS A O 1
ATOM 823 N N . PRO A 1 107 ? 1.121 -9.893 20.223 1.00 68.12 107 PRO A N 1
ATOM 824 C CA . PRO A 1 107 ? 1.612 -11.270 20.334 1.00 68.12 107 PRO A CA 1
ATOM 825 C C . PRO A 1 107 ? 0.866 -12.128 21.372 1.00 68.12 107 PRO A C 1
ATOM 827 O O . PRO A 1 107 ? 0.561 -13.287 21.104 1.00 68.12 107 PRO A O 1
ATOM 830 N N . GLY A 1 108 ? 0.481 -11.540 22.512 1.00 71.94 108 GLY A N 1
ATOM 831 C CA . GLY A 1 108 ? -0.289 -12.223 23.563 1.00 71.94 108 GLY A CA 1
ATOM 832 C C . GLY A 1 108 ? -1.752 -12.537 23.216 1.00 71.94 108 GLY A C 1
ATOM 833 O O . GLY A 1 108 ? -2.383 -13.318 23.915 1.00 71.94 108 GLY A O 1
ATOM 834 N N . ASN A 1 109 ? -2.299 -11.950 22.149 1.00 72.94 109 ASN A N 1
ATOM 835 C CA . ASN A 1 109 ? -3.623 -12.276 21.614 1.00 72.94 109 ASN A CA 1
ATOM 836 C C . ASN A 1 109 ? -3.565 -13.360 20.525 1.00 72.94 109 ASN A C 1
ATOM 838 O O . ASN A 1 109 ? -4.591 -13.965 20.229 1.00 72.94 109 ASN A O 1
ATOM 842 N N . ILE A 1 110 ? -2.392 -13.594 19.924 1.00 70.81 110 ILE A N 1
ATOM 843 C CA . ILE A 1 110 ? -2.187 -14.596 18.864 1.00 70.81 110 ILE A CA 1
ATOM 844 C C . ILE A 1 110 ? -1.762 -15.940 19.464 1.00 70.81 110 ILE A C 1
ATOM 846 O O . ILE A 1 110 ? -2.144 -16.998 18.970 1.00 70.81 110 ILE A O 1
ATOM 850 N N . ILE A 1 111 ? -0.960 -15.901 20.529 1.00 72.19 111 ILE A N 1
ATOM 851 C CA . ILE A 1 111 ? -0.404 -17.086 21.172 1.00 72.19 111 ILE A CA 1
ATOM 852 C C . ILE A 1 111 ? -1.090 -17.314 22.518 1.00 72.19 111 ILE A C 1
ATOM 854 O O . ILE A 1 111 ? -1.066 -16.460 23.401 1.00 72.19 111 ILE A O 1
ATOM 858 N N . SER A 1 112 ? -1.666 -18.504 22.688 1.00 77.06 112 SER A N 1
ATOM 859 C CA . SER A 1 112 ? -2.196 -18.946 23.975 1.00 77.06 112 SER A CA 1
ATOM 860 C C . SER A 1 112 ? -1.067 -19.479 24.872 1.00 77.06 112 SER A C 1
ATOM 862 O O . SER A 1 112 ? -0.177 -20.159 24.350 1.00 77.06 112 SER A O 1
ATOM 864 N N . PRO A 1 113 ? -1.129 -19.292 26.204 1.00 75.62 113 PRO A N 1
ATOM 865 C CA . PRO A 1 113 ? -0.128 -19.820 27.138 1.00 75.62 113 PRO A CA 1
ATOM 866 C C . PRO A 1 113 ? 0.237 -21.307 26.942 1.00 75.62 113 PRO A C 1
ATOM 868 O O . PRO A 1 113 ? 1.427 -21.605 26.942 1.00 75.62 113 PRO A O 1
ATOM 871 N N . PRO A 1 114 ? -0.702 -22.231 26.639 1.00 75.06 114 PRO A N 1
ATOM 872 C CA . PRO A 1 114 ? -0.367 -23.635 26.372 1.00 75.06 114 PRO A CA 1
ATOM 873 C C . PRO A 1 114 ? 0.591 -23.848 25.191 1.00 75.06 114 PRO A C 1
ATOM 875 O O . PRO A 1 114 ? 1.426 -24.744 25.218 1.00 75.06 114 PRO A O 1
ATOM 878 N N . VAL A 1 115 ? 0.513 -23.005 24.155 1.00 77.75 115 VAL A N 1
ATOM 879 C CA . VAL A 1 115 ? 1.415 -23.073 22.991 1.00 77.75 115 VAL A CA 1
ATOM 880 C C . VAL A 1 115 ? 2.822 -22.626 23.383 1.00 77.75 115 VAL A C 1
ATOM 882 O O . VAL A 1 115 ? 3.797 -23.208 22.917 1.00 77.75 115 VAL A O 1
ATOM 885 N N . ILE A 1 116 ? 2.931 -21.638 24.278 1.00 75.31 116 ILE A N 1
ATOM 886 C CA . ILE A 1 116 ? 4.214 -21.216 24.853 1.00 75.31 116 ILE A CA 1
ATOM 887 C C . ILE A 1 116 ? 4.788 -22.343 25.709 1.00 75.31 116 ILE A C 1
ATOM 889 O O . ILE A 1 116 ? 5.949 -22.693 25.538 1.00 75.31 116 ILE A O 1
ATOM 893 N N . HIS A 1 117 ? 3.980 -22.941 26.587 1.00 78.75 117 HIS A N 1
ATOM 894 C CA . HIS A 1 117 ? 4.419 -24.014 27.481 1.00 78.75 117 HIS A CA 1
ATOM 895 C C . HIS A 1 117 ? 4.938 -25.224 26.693 1.00 78.75 117 HIS A C 1
ATOM 897 O O . HIS A 1 117 ? 6.064 -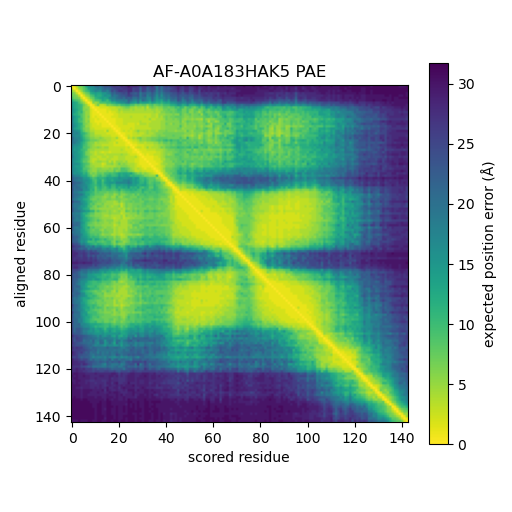25.661 26.922 1.00 78.75 117 HIS A O 1
ATOM 903 N N . 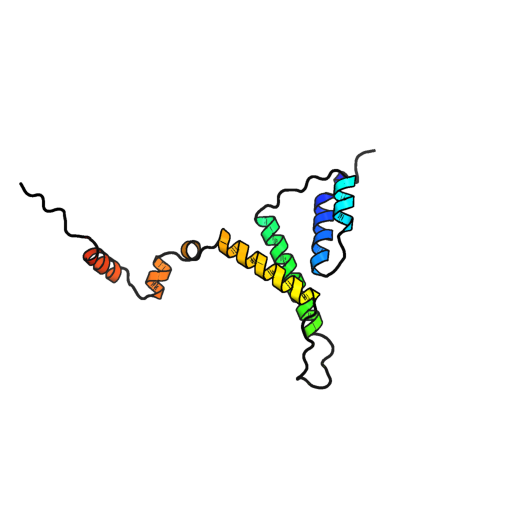ASN A 1 118 ? 4.199 -25.658 25.668 1.00 76.12 118 ASN A N 1
ATOM 904 C CA . ASN A 1 118 ? 4.620 -26.740 24.777 1.00 76.12 118 ASN A CA 1
ATOM 905 C C . ASN A 1 118 ? 5.887 -26.397 23.973 1.00 76.12 118 ASN A C 1
ATOM 907 O O . ASN A 1 118 ? 6.738 -27.259 23.777 1.00 76.12 118 ASN A O 1
ATOM 911 N N . ALA A 1 119 ? 6.042 -25.149 23.514 1.00 77.25 119 ALA A N 1
ATOM 912 C CA . ALA A 1 119 ? 7.236 -24.714 22.781 1.00 77.25 119 ALA A CA 1
ATOM 913 C C . ALA A 1 119 ? 8.482 -24.587 23.677 1.00 77.25 119 ALA A C 1
ATOM 915 O O . ALA A 1 119 ? 9.602 -24.760 23.199 1.00 77.25 119 ALA A O 1
ATOM 916 N N . VAL A 1 120 ? 8.291 -24.287 24.965 1.00 76.12 120 VAL A N 1
ATOM 917 C CA . VAL A 1 120 ? 9.351 -24.217 25.985 1.00 76.12 120 VAL A CA 1
ATOM 918 C C . VAL A 1 120 ? 9.670 -25.607 26.563 1.00 76.12 120 VAL A C 1
ATOM 920 O O . VAL A 1 120 ? 10.709 -25.782 27.193 1.00 76.12 120 VAL A O 1
ATOM 923 N N . GLY A 1 121 ? 8.833 -26.613 26.287 1.00 70.81 121 GLY A N 1
ATOM 924 C CA . GLY A 1 121 ? 9.008 -27.987 26.764 1.00 70.81 121 GLY A CA 1
ATOM 925 C C . GLY A 1 121 ? 8.528 -28.206 28.199 1.00 70.81 121 GLY A C 1
ATOM 926 O O . GLY A 1 121 ? 8.982 -29.144 28.844 1.00 70.81 121 GLY A O 1
ATOM 927 N N . LEU A 1 122 ? 7.640 -27.338 28.696 1.00 66.00 122 LEU A N 1
ATOM 928 C CA . LEU A 1 122 ? 6.977 -27.505 29.986 1.00 66.00 122 LEU A CA 1
ATOM 929 C C . LEU A 1 122 ? 5.787 -28.444 29.798 1.00 66.00 122 LEU A C 1
ATOM 931 O O . LEU A 1 122 ? 4.818 -28.088 29.122 1.00 66.00 122 LEU A O 1
ATOM 935 N N . ASN A 1 123 ? 5.865 -29.634 30.385 1.00 66.88 123 ASN A N 1
ATOM 936 C CA . ASN A 1 123 ? 4.733 -30.552 30.443 1.00 66.88 123 ASN A CA 1
ATOM 937 C C . ASN A 1 123 ? 3.781 -30.092 31.562 1.00 66.88 123 ASN A C 1
ATOM 939 O O . ASN A 1 123 ? 4.196 -29.375 32.471 1.00 66.88 123 ASN A O 1
ATOM 943 N N . GLU A 1 124 ? 2.504 -30.486 31.531 1.00 62.16 124 GLU A N 1
ATOM 944 C CA . GLU A 1 124 ? 1.531 -30.101 32.577 1.00 62.16 124 GLU A CA 1
ATOM 945 C C . GLU A 1 124 ? 2.003 -30.495 33.994 1.00 62.16 124 GLU A C 1
ATOM 947 O O . GLU A 1 124 ? 1.771 -29.754 34.945 1.00 62.16 124 GLU A O 1
ATOM 952 N N . GLU A 1 125 ? 2.784 -31.573 34.112 1.00 61.88 125 GLU A N 1
ATOM 953 C CA . GLU A 1 125 ? 3.422 -32.030 35.357 1.00 61.88 125 GLU A CA 1
ATOM 954 C C . GLU A 1 125 ? 4.503 -31.059 35.886 1.00 61.88 125 GLU A C 1
ATOM 956 O O . GLU A 1 125 ? 4.676 -30.915 37.097 1.00 61.88 125 GLU A O 1
ATOM 961 N N . ASP A 1 126 ? 5.202 -30.340 34.999 1.00 59.84 126 ASP A N 1
ATOM 962 C CA . ASP A 1 126 ? 6.229 -29.352 35.363 1.00 59.84 126 ASP A CA 1
ATOM 963 C C . ASP A 1 126 ? 5.603 -28.025 35.836 1.00 59.84 126 ASP A C 1
ATOM 965 O O . ASP A 1 126 ? 6.201 -27.280 36.612 1.00 59.84 126 ASP A O 1
ATOM 969 N N . ILE A 1 127 ? 4.383 -27.717 35.387 1.00 61.28 127 ILE A N 1
ATOM 970 C CA . ILE A 1 127 ? 3.657 -26.488 35.742 1.00 61.28 127 ILE A CA 1
ATOM 971 C C . ILE A 1 127 ? 3.102 -26.573 37.169 1.00 61.28 127 ILE A C 1
ATOM 973 O O . ILE A 1 127 ? 3.147 -25.580 37.900 1.00 61.28 127 ILE A O 1
ATOM 977 N N . ASP A 1 128 ? 2.646 -27.753 37.593 1.00 62.91 128 ASP A N 1
ATOM 978 C CA . ASP A 1 128 ? 2.213 -27.996 38.973 1.00 62.91 128 ASP A CA 1
ATOM 979 C C . ASP A 1 128 ? 3.381 -27.854 39.968 1.00 62.91 128 ASP A C 1
ATOM 981 O O . ASP A 1 128 ? 3.230 -27.214 41.012 1.00 62.91 128 ASP A O 1
ATOM 985 N N . LEU A 1 129 ? 4.577 -28.327 39.595 1.00 61.00 129 LEU A N 1
ATOM 986 C CA . LEU A 1 129 ? 5.818 -28.143 40.364 1.00 61.00 129 LEU A CA 1
ATOM 987 C C . LEU A 1 129 ? 6.246 -26.669 40.477 1.00 61.00 129 LEU A C 1
ATOM 989 O O . LEU A 1 129 ? 6.739 -26.233 41.519 1.00 61.00 129 LEU A O 1
ATOM 993 N N . LEU A 1 130 ? 6.064 -25.875 39.418 1.00 58.59 130 LEU A N 1
ATOM 994 C CA . LEU A 1 130 ? 6.396 -24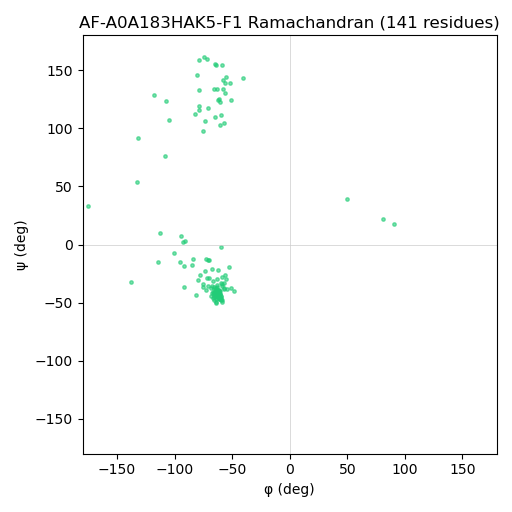.447 39.433 1.00 58.59 130 LEU A CA 1
ATOM 995 C C . LEU A 1 130 ? 5.364 -23.619 40.210 1.00 58.59 130 LEU A C 1
ATOM 997 O O . LEU A 1 130 ? 5.741 -22.666 40.894 1.00 58.59 130 LEU A O 1
ATOM 1001 N N . ASN A 1 131 ? 4.084 -23.990 40.172 1.00 63.06 131 ASN A N 1
ATOM 1002 C CA . ASN A 1 131 ? 3.060 -23.355 41.001 1.00 63.06 131 ASN A CA 1
ATOM 1003 C C . ASN A 1 131 ? 3.352 -23.547 42.497 1.00 63.06 131 ASN A C 1
ATOM 1005 O O . ASN A 1 131 ? 3.231 -22.585 43.254 1.00 63.06 131 ASN A O 1
ATOM 1009 N N . GLU A 1 132 ? 3.830 -24.725 42.915 1.00 59.62 132 GLU A N 1
ATOM 1010 C CA . GLU A 1 132 ? 4.252 -24.987 44.301 1.00 59.62 132 GLU A CA 1
ATOM 1011 C C . GLU A 1 132 ? 5.455 -24.119 44.735 1.00 59.62 132 GLU A C 1
ATOM 1013 O O . GLU A 1 132 ? 5.556 -23.724 45.896 1.00 59.62 132 GLU A O 1
ATOM 1018 N N . PHE A 1 133 ? 6.335 -23.736 43.801 1.00 55.12 133 PHE A N 1
ATOM 1019 C CA . PHE A 1 133 ? 7.505 -22.890 44.077 1.00 55.12 133 PHE A CA 1
ATOM 1020 C C . PHE A 1 133 ? 7.178 -21.387 44.184 1.00 55.12 133 PHE A C 1
ATOM 1022 O O . PHE A 1 133 ? 7.853 -20.657 44.914 1.00 55.12 133 PHE A O 1
ATOM 1029 N N . PHE A 1 134 ? 6.153 -20.906 43.468 1.00 56.12 134 PHE A N 1
ATOM 1030 C CA . PHE A 1 134 ? 5.766 -19.487 43.444 1.00 56.12 134 PHE A CA 1
ATOM 1031 C C . PHE A 1 134 ? 4.559 -19.137 44.328 1.00 56.12 134 PHE A C 1
ATOM 1033 O O . PHE A 1 134 ? 4.284 -17.946 44.518 1.00 56.12 134 PHE A O 1
ATOM 1040 N N . THR A 1 135 ? 3.860 -20.109 44.929 1.00 50.72 135 THR A N 1
ATOM 1041 C CA . THR A 1 135 ? 2.912 -19.790 46.005 1.00 50.72 135 THR A CA 1
ATOM 1042 C C . THR A 1 135 ? 3.697 -19.437 47.266 1.00 50.72 135 THR A C 1
ATOM 1044 O O . THR A 1 135 ? 4.296 -20.296 47.911 1.00 50.72 135 THR A O 1
ATOM 1047 N N . ALA A 1 136 ? 3.722 -18.150 47.612 1.00 50.28 136 ALA A N 1
ATOM 1048 C CA . ALA A 1 136 ? 4.215 -17.697 48.904 1.00 50.28 136 ALA A CA 1
ATOM 1049 C C . ALA A 1 136 ? 3.515 -18.476 50.031 1.00 50.28 136 ALA A C 1
ATOM 1051 O O . ALA A 1 136 ? 2.310 -18.723 49.962 1.00 50.28 136 ALA A O 1
ATOM 1052 N N . ALA A 1 137 ? 4.297 -18.853 51.045 1.00 58.41 137 ALA A N 1
ATOM 1053 C CA . ALA A 1 137 ? 3.857 -19.591 52.221 1.00 58.41 137 ALA A CA 1
ATOM 1054 C C . ALA A 1 137 ? 2.490 -19.105 52.755 1.00 58.41 137 ALA A C 1
ATOM 1056 O O . ALA A 1 137 ? 2.225 -17.896 52.748 1.00 58.41 137 ALA A O 1
ATOM 1057 N N . PRO A 1 138 ? 1.631 -20.018 53.250 1.00 60.78 138 PRO A N 1
ATOM 1058 C CA . PRO A 1 138 ? 0.343 -19.648 53.822 1.00 60.78 138 PRO A CA 1
ATOM 1059 C C . PRO A 1 138 ? 0.536 -18.614 54.945 1.00 60.78 138 PRO A C 1
ATOM 1061 O O . PRO A 1 138 ? 1.522 -18.702 55.682 1.00 60.78 138 PRO A O 1
ATOM 1064 N N . PRO A 1 139 ? -0.379 -17.639 55.109 1.00 57.00 139 PRO A N 1
ATOM 1065 C CA . PRO A 1 139 ? -0.277 -16.669 56.189 1.00 57.00 139 PRO A CA 1
ATOM 1066 C C . PRO A 1 139 ? -0.304 -17.407 57.529 1.00 57.00 139 PRO A C 1
ATOM 1068 O O . PRO A 1 139 ? -1.325 -17.977 57.922 1.00 57.00 139 PRO A O 1
ATOM 1071 N N . THR A 1 140 ? 0.832 -17.406 58.229 1.00 52.56 140 THR A N 1
ATOM 1072 C CA . THR A 1 140 ? 0.959 -17.941 59.583 1.00 52.56 140 THR A CA 1
ATOM 1073 C C . THR A 1 140 ? -0.044 -17.214 60.468 1.00 52.56 140 THR A C 1
ATOM 1075 O O . THR A 1 140 ? 0.130 -16.044 60.804 1.00 52.56 140 THR A O 1
ATOM 1078 N N . THR A 1 141 ? -1.137 -17.894 60.804 1.00 54.91 141 THR A N 1
ATOM 1079 C CA . THR A 1 141 ? -2.139 -17.377 61.733 1.00 54.91 141 THR A CA 1
ATOM 1080 C C . THR A 1 141 ? -1.538 -17.504 63.126 1.00 54.91 141 THR A C 1
ATOM 1082 O O . THR A 1 141 ? -1.497 -18.592 63.695 1.00 54.91 141 THR A O 1
ATOM 1085 N N . VAL A 1 142 ? -0.966 -16.411 63.629 1.00 52.97 142 VAL A N 1
ATOM 1086 C CA . VAL A 1 142 ? -0.469 -16.337 65.004 1.00 52.97 142 VAL A CA 1
ATOM 1087 C C . VAL A 1 142 ? -1.684 -16.104 65.902 1.00 52.97 142 VAL A C 1
ATOM 1089 O O . VAL A 1 142 ? -2.383 -15.104 65.733 1.00 52.97 142 VAL A O 1
ATOM 1092 N N . VAL A 1 143 ? -1.967 -17.079 66.768 1.00 53.25 143 VAL A N 1
ATOM 1093 C CA . VAL A 1 143 ? -2.998 -17.033 67.821 1.00 53.25 143 VAL A CA 1
ATOM 1094 C C . VAL A 1 143 ? -2.479 -16.240 69.012 1.00 53.25 143 VAL A C 1
ATOM 1096 O O . VAL A 1 143 ? -1.286 -16.425 69.346 1.00 53.25 143 VAL A O 1
#

pLDDT: mean 75.6, std 12.53, range [41.56, 92.12]

Organism: NCBI:txid387005

Mean predicted aligned error: 15.09 Å

Foldseek 3Di:
DDDDVVVDPVLVVLVVVVLCVLVPDDSVCSVVVCVVVVPDDDPQDPVNLVVSLVSLVVSLVVQVCCQQVPDQPPDVPDRPDRDPSSVVSVVVSVVSVVVCCVPPPDPPVVDDVVNVCVVVVNDPVNVVVVVVVPPDDDPPPDD

Sequence (143 aa):
MKSAVDKIDLNQLLSDVESLENIGVDVSFIDDVRKIYKLQTVPETCQDTLNKTGVMISDLALLQKNRLSSVPPTTLTEQPPPGNHELNLANKVQGKLHDQIAQYAKPGNIISPPVIHNAVGLNEEDIDLLNEFFTAAPPTTVV

Secondary structure (DSSP, 8-state):
--SSGGGS-HHHHHHHHHHGGGGT---THHHHHHHHTT---PPPPHHHHHHHHHHHHHHHHHHHHHHHTSPPPSSTT-PPPPPHHHHHHHHHHHHHHHHHHHHH--HHHHS-HHHHHHHHT--HHHHHHHHHHHS--------

Solvent-accessible surface area (backbone atoms only — not comparable to full-atom values): 8940 Å² total; per-residue (Å²): 144,85,88,66,70,82,78,53,57,64,66,58,55,51,52,56,52,49,57,40,41,67,81,69,45,89,48,76,63,52,61,56,52,35,60,76,68,68,56,76,83,74,81,79,46,74,67,51,53,51,52,50,51,53,49,53,51,54,52,48,51,49,50,51,44,56,58,72,69,43,81,78,51,101,50,97,82,62,76,78,75,84,49,73,58,51,52,52,44,50,52,52,50,51,51,52,51,50,52,48,37,68,75,76,49,43,69,77,76,73,50,55,68,69,60,53,33,57,75,73,67,49,49,77,74,54,51,57,56,49,50,65,72,69,54,74,78,78,83,80,80,80,128

Radius of gyration: 27.02 Å; Cα contacts (8 Å, |Δi|>4): 52; chains: 1; bounding box: 61×50×90 Å

Nearest PDB structures (foldseek):
  3fzh-assembly2_B  TM=2.803E-01  e=9.627E+00  Homo sapiens